Protein AF-A0A2G6CIJ8-F1 (afdb_monomer)

Nearest PDB structures (foldseek):
  6yxh-assembly1_A  TM=9.256E-01  e=3.759E-01  Homo sapiens

Mean predicted aligned error: 2.47 Å

Solvent-accessible surface area (backbone atoms only — not comparable to full-atom values): 4407 Å² total; per-residue (Å²): 130,71,51,76,44,75,54,90,87,57,91,66,50,82,59,93,52,60,68,29,23,54,67,67,26,55,57,25,51,56,36,35,51,48,15,54,49,46,52,53,52,25,55,76,70,73,48,76,42,72,69,53,52,50,53,25,49,39,37,29,45,31,18,52,14,41,28,43,18,39,30,68,30,16,47,51,28,45,47,42,28,56,69,63,110

Radius of gyration: 14.97 Å; Cα contacts (8 Å, |Δi|>4): 114; chains: 1; bounding box: 41×15×41 Å

pLDDT: mean 97.39, std 2.29, range [80.38, 98.75]

Secondary structure (DSSP, 8-state):
--TT-B----TT--SSSTTSSHHHHHHTHHHHHHHHHHHHHHHHTT---HHHHHHHHHHHHHHHHHHHHHHH-BHHHHHHHHTT-

Structure (mmCIF, N/CA/C/O backbone):
data_AF-A0A2G6CIJ8-F1
#
_entry.id   AF-A0A2G6CIJ8-F1
#
loop_
_atom_site.group_PDB
_atom_site.id
_atom_site.type_symbol
_atom_site.label_atom_id
_atom_site.label_alt_id
_atom_site.label_comp_id
_atom_site.label_asym_id
_atom_site.label_entity_id
_atom_site.label_seq_id
_atom_site.pdbx_PDB_ins_code
_atom_site.Cartn_x
_atom_site.Cartn_y
_atom_site.Cartn_z
_atom_site.occupancy
_atom_site.B_iso_or_equiv
_atom_site.auth_seq_id
_atom_site.auth_comp_id
_atom_site.auth_asym_id
_atom_site.auth_atom_id
_atom_site.pdbx_PDB_model_num
ATOM 1 N N . MET A 1 1 ? 22.815 -3.696 -1.219 1.00 80.38 1 MET A N 1
ATOM 2 C CA . MET A 1 1 ? 21.698 -4.039 -2.120 1.00 80.38 1 MET A CA 1
ATOM 3 C C . MET A 1 1 ? 21.475 -2.863 -3.036 1.00 80.38 1 MET A C 1
ATOM 5 O O . MET A 1 1 ? 21.533 -1.736 -2.555 1.00 80.38 1 MET A O 1
ATOM 9 N N . ASP A 1 2 ? 21.268 -3.121 -4.322 1.00 94.75 2 ASP A N 1
ATOM 10 C CA . ASP A 1 2 ? 20.772 -2.093 -5.228 1.00 94.75 2 ASP A CA 1
ATOM 11 C C . ASP A 1 2 ? 19.255 -1.986 -5.044 1.00 94.75 2 ASP A C 1
ATOM 13 O O . ASP A 1 2 ? 18.493 -2.820 -5.524 1.00 94.75 2 ASP A O 1
ATOM 17 N N . TRP A 1 3 ? 18.830 -1.003 -4.253 1.00 96.25 3 TRP A N 1
ATOM 18 C CA . TRP A 1 3 ? 17.424 -0.798 -3.903 1.00 96.25 3 TRP A CA 1
ATOM 19 C C . TRP A 1 3 ? 16.575 -0.302 -5.078 1.00 96.25 3 TRP A C 1
ATOM 21 O O . TRP A 1 3 ? 15.356 -0.461 -5.050 1.00 96.25 3 TRP A O 1
ATOM 31 N N . PHE A 1 4 ? 17.206 0.285 -6.097 1.00 96.38 4 PHE A N 1
ATOM 32 C CA . PHE A 1 4 ? 16.534 0.824 -7.279 1.00 96.38 4 PHE A CA 1
ATOM 33 C C . PHE A 1 4 ? 16.646 -0.100 -8.493 1.00 96.38 4 PHE A C 1
ATOM 35 O O . PHE A 1 4 ? 16.147 0.251 -9.561 1.00 96.38 4 PHE A O 1
ATOM 42 N N . ALA A 1 5 ? 17.250 -1.282 -8.331 1.00 96.81 5 ALA A N 1
ATOM 43 C CA . ALA A 1 5 ? 17.254 -2.299 -9.369 1.00 96.81 5 ALA A CA 1
ATOM 44 C C . ALA A 1 5 ? 15.805 -2.645 -9.772 1.00 96.81 5 ALA A C 1
ATOM 46 O O . ALA A 1 5 ? 14.978 -2.890 -8.882 1.00 96.81 5 ALA A O 1
ATOM 47 N N . PRO A 1 6 ? 15.486 -2.650 -11.080 1.00 96.25 6 PRO A N 1
ATOM 48 C CA . PRO A 1 6 ? 14.147 -2.953 -11.560 1.00 96.25 6 PRO A CA 1
ATOM 49 C C . PRO A 1 6 ? 13.794 -4.423 -11.320 1.00 96.25 6 PRO A C 1
ATOM 51 O O . PRO A 1 6 ? 14.654 -5.305 -11.367 1.00 96.25 6 PRO A O 1
ATOM 54 N N . VAL A 1 7 ? 12.512 -4.677 -11.087 1.00 96.25 7 VAL A N 1
ATOM 55 C CA . VAL A 1 7 ? 11.927 -6.002 -10.886 1.00 96.25 7 VAL A CA 1
ATOM 56 C C . VAL A 1 7 ? 10.779 -6.151 -11.873 1.00 96.25 7 VAL A C 1
ATOM 58 O O . VAL A 1 7 ? 9.744 -5.515 -11.720 1.00 96.25 7 VAL A O 1
ATOM 61 N N . ASP A 1 8 ? 10.962 -7.000 -12.877 1.00 95.81 8 ASP A N 1
ATOM 62 C CA . ASP A 1 8 ? 9.956 -7.263 -13.904 1.00 95.81 8 ASP A CA 1
ATOM 63 C C . ASP A 1 8 ? 9.533 -8.733 -13.842 1.00 95.81 8 ASP A C 1
ATOM 65 O O . ASP A 1 8 ? 10.273 -9.629 -14.252 1.00 95.81 8 ASP A O 1
ATOM 69 N N . ILE A 1 9 ? 8.385 -8.978 -13.210 1.00 96.12 9 ILE A N 1
ATOM 70 C CA . ILE A 1 9 ? 7.877 -10.328 -12.918 1.00 96.12 9 ILE A CA 1
ATOM 71 C C . ILE A 1 9 ? 6.370 -10.477 -13.179 1.00 96.12 9 ILE A C 1
ATOM 73 O O . ILE A 1 9 ? 5.824 -11.562 -12.977 1.00 96.12 9 ILE A O 1
ATOM 77 N N . TYR A 1 10 ? 5.689 -9.415 -13.621 1.00 96.75 10 TYR A N 1
ATOM 78 C CA . TYR A 1 10 ? 4.244 -9.401 -13.860 1.00 96.75 10 TYR A CA 1
ATOM 79 C C . TYR A 1 10 ? 3.945 -9.263 -15.347 1.00 96.75 10 TYR A C 1
ATOM 81 O O . TYR A 1 10 ? 4.578 -8.495 -16.057 1.00 96.75 10 TYR A O 1
ATOM 89 N N . CYS A 1 11 ? 2.924 -9.980 -15.816 1.00 97.69 11 CYS A N 1
ATOM 90 C CA . CYS A 1 11 ? 2.575 -10.018 -17.239 1.00 97.69 11 CYS A CA 1
ATOM 91 C C . CYS A 1 11 ? 2.070 -8.676 -17.796 1.00 97.69 11 CYS A C 1
ATOM 93 O O . CYS A 1 11 ? 2.098 -8.485 -19.007 1.00 97.69 11 CYS A O 1
ATOM 95 N N . GLU A 1 12 ? 1.548 -7.788 -16.944 1.00 98.06 12 GLU A N 1
ATOM 96 C CA . GLU A 1 12 ? 1.007 -6.492 -17.375 1.00 98.06 12 GLU A CA 1
ATOM 97 C C . GLU A 1 12 ? 2.119 -5.519 -17.798 1.00 98.06 12 GLU A C 1
ATOM 99 O O . GLU A 1 12 ? 1.910 -4.701 -18.692 1.00 98.06 12 GLU A O 1
ATOM 104 N N . ARG A 1 13 ? 3.313 -5.648 -17.207 1.00 97.25 13 ARG A N 1
ATOM 105 C CA . ARG A 1 13 ? 4.427 -4.731 -17.426 1.00 97.25 13 ARG A CA 1
ATOM 106 C C . ARG A 1 13 ? 5.078 -4.978 -18.785 1.00 97.25 13 ARG A C 1
ATOM 108 O O . ARG A 1 13 ? 5.583 -6.060 -19.066 1.00 97.25 13 ARG A O 1
ATOM 115 N N . THR A 1 14 ? 5.099 -3.945 -19.625 1.00 94.88 14 THR A N 1
ATOM 116 C CA . THR A 1 14 ? 5.752 -3.983 -20.948 1.00 94.88 14 THR A CA 1
ATOM 117 C C . THR A 1 14 ? 6.954 -3.050 -21.074 1.00 94.88 14 THR A C 1
ATOM 119 O O . THR A 1 14 ? 7.699 -3.137 -22.049 1.00 94.88 14 THR A O 1
ATOM 122 N N . ASP A 1 15 ? 7.134 -2.133 -20.121 1.00 93.69 15 ASP A N 1
ATOM 123 C CA . ASP A 1 15 ? 8.163 -1.094 -20.144 1.00 93.69 15 ASP A CA 1
ATOM 124 C C . ASP A 1 15 ? 8.424 -0.529 -18.720 1.00 93.69 15 ASP A C 1
ATOM 126 O O . ASP A 1 15 ? 7.716 -0.882 -17.769 1.00 93.69 15 ASP A O 1
ATOM 130 N N . PRO A 1 16 ? 9.456 0.315 -18.512 1.00 91.38 16 PRO A N 1
ATOM 131 C CA . PRO A 1 16 ? 9.821 0.797 -17.179 1.00 91.38 16 PRO A CA 1
ATOM 132 C C . PRO A 1 16 ? 9.018 2.026 -16.719 1.00 91.38 16 PRO A C 1
ATOM 134 O O . PRO A 1 16 ? 9.364 2.631 -15.705 1.00 91.38 16 PRO A O 1
ATOM 137 N N . SER A 1 17 ? 7.987 2.456 -17.451 1.00 95.50 17 SER A N 1
ATOM 138 C CA . SER A 1 17 ? 7.184 3.612 -17.058 1.00 95.50 17 SER A CA 1
ATOM 139 C C . SER A 1 17 ? 6.383 3.357 -15.777 1.00 95.50 17 SER A C 1
ATOM 141 O O . SER A 1 17 ? 6.086 2.226 -15.387 1.00 95.50 17 SER A O 1
ATOM 143 N N . PHE A 1 18 ? 6.014 4.457 -15.117 1.00 95.81 18 PHE A N 1
ATOM 144 C CA . PHE A 1 18 ? 5.275 4.444 -13.853 1.00 95.81 18 PHE A CA 1
ATOM 145 C C . PHE A 1 18 ? 3.890 3.784 -13.964 1.00 95.81 18 PHE A C 1
ATOM 147 O O . PHE A 1 18 ? 3.380 3.243 -12.993 1.00 95.81 18 PHE A O 1
ATO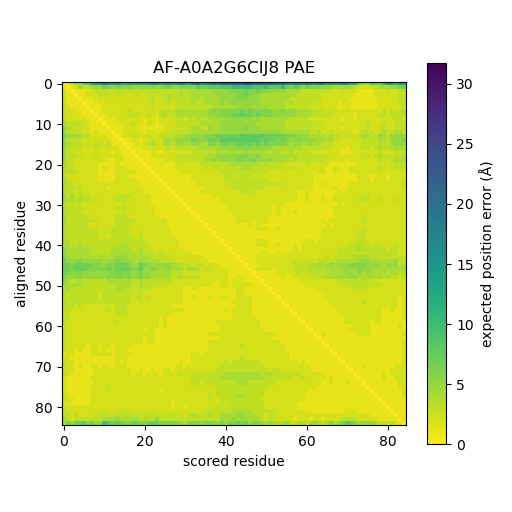M 15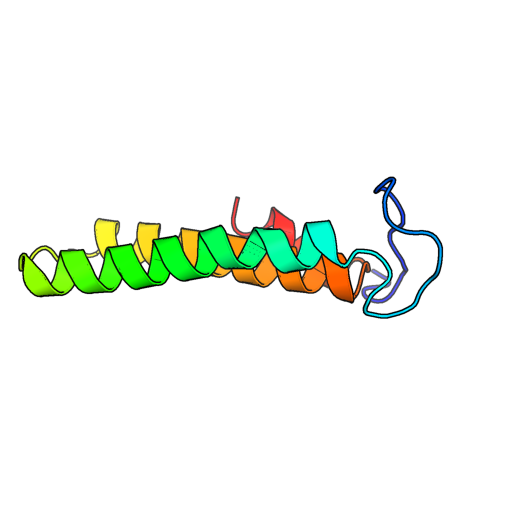4 N N . TRP A 1 19 ? 3.275 3.831 -15.147 1.00 96.62 19 TRP A N 1
ATOM 155 C CA . TRP A 1 19 ? 1.945 3.274 -15.410 1.00 96.62 19 TRP A CA 1
ATOM 156 C C . TRP A 1 19 ? 2.006 2.039 -16.308 1.00 96.62 19 TRP A C 1
ATOM 158 O O . TRP A 1 19 ? 1.057 1.779 -17.038 1.00 96.62 19 TRP A O 1
ATOM 168 N N . ALA A 1 20 ? 3.108 1.289 -16.269 1.00 97.19 20 ALA A N 1
ATOM 169 C CA . ALA A 1 20 ? 3.224 0.040 -17.015 1.00 97.19 20 ALA A CA 1
ATOM 170 C C . ALA A 1 20 ? 2.307 -1.071 -16.467 1.00 97.19 20 ALA A C 1
ATOM 172 O O . ALA A 1 20 ? 2.045 -2.033 -17.176 1.00 97.19 20 ALA A O 1
ATOM 173 N N . GLU A 1 21 ? 1.794 -0.935 -15.236 1.00 98.06 21 GLU A N 1
ATOM 174 C CA . GLU A 1 21 ? 0.845 -1.878 -14.622 1.00 98.06 21 GLU A CA 1
ATOM 175 C C . GLU A 1 21 ? -0.414 -1.171 -14.076 1.00 98.06 21 GLU A C 1
ATOM 177 O O . GLU A 1 21 ? -0.631 -1.102 -12.860 1.00 98.06 21 GLU A O 1
ATOM 182 N N . PRO A 1 22 ? -1.236 -0.552 -14.943 1.00 97.31 22 PRO A N 1
ATOM 183 C CA . PRO A 1 22 ? -2.343 0.295 -14.511 1.00 97.31 22 PRO A CA 1
ATOM 184 C C . PRO A 1 22 ? -3.447 -0.474 -13.777 1.0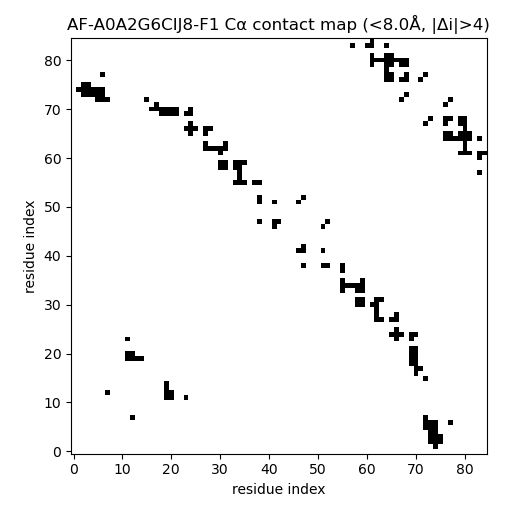0 97.31 22 PRO A C 1
ATOM 186 O O . PRO A 1 22 ? -4.007 0.054 -12.814 1.00 97.31 22 PRO A O 1
ATOM 189 N N . TRP A 1 23 ? -3.774 -1.700 -14.194 1.00 98.25 23 TRP A N 1
ATOM 190 C CA . TRP A 1 23 ? -4.820 -2.499 -13.562 1.00 98.25 23 TRP A CA 1
ATOM 191 C C . TRP A 1 23 ? -4.352 -3.089 -12.239 1.00 98.25 23 TRP A C 1
ATOM 193 O O . TRP A 1 23 ? -5.091 -2.998 -11.252 1.00 98.25 23 TRP A O 1
ATOM 203 N N . ASN A 1 24 ? -3.125 -3.613 -12.175 1.00 98.12 24 ASN A N 1
ATOM 204 C CA . ASN A 1 24 ? -2.559 -4.067 -10.910 1.00 98.12 24 ASN A CA 1
ATOM 205 C C . ASN A 1 24 ? -2.454 -2.904 -9.911 1.00 98.12 24 ASN A C 1
ATOM 207 O O . ASN A 1 24 ? -2.925 -3.028 -8.778 1.00 98.12 24 ASN A O 1
ATOM 211 N N . ALA A 1 25 ? -1.960 -1.732 -10.329 1.00 97.69 25 ALA A N 1
ATOM 212 C CA . ALA A 1 25 ? -1.921 -0.548 -9.472 1.00 97.69 25 ALA A CA 1
ATOM 213 C C . ALA A 1 25 ? -3.329 -0.118 -9.014 1.00 97.69 25 ALA A C 1
ATOM 215 O O . ALA A 1 25 ? -3.559 0.087 -7.823 1.00 97.69 25 ALA A O 1
ATOM 216 N N . ALA A 1 26 ? -4.305 -0.026 -9.924 1.00 98.25 26 ALA A N 1
ATOM 217 C CA . ALA A 1 26 ? -5.658 0.421 -9.588 1.00 98.25 26 ALA A CA 1
ATOM 218 C C . ALA A 1 26 ? -6.396 -0.535 -8.636 1.00 98.25 26 ALA A C 1
ATOM 220 O O . ALA A 1 26 ? -7.115 -0.078 -7.744 1.00 98.25 26 ALA A O 1
ATOM 221 N N . SER A 1 27 ? -6.211 -1.850 -8.789 1.00 98.06 27 SER A N 1
ATOM 222 C CA . SER A 1 27 ? -6.872 -2.853 -7.943 1.00 98.06 27 SER A CA 1
ATOM 223 C C . SER A 1 27 ? -6.533 -2.704 -6.454 1.00 98.06 27 SER A C 1
ATOM 225 O O . SER A 1 27 ? -7.380 -2.958 -5.593 1.00 98.06 27 SER A O 1
ATOM 227 N N . ASN A 1 28 ? -5.347 -2.178 -6.138 1.00 98.12 28 ASN A N 1
ATOM 228 C CA . ASN A 1 28 ? -4.890 -1.971 -4.767 1.00 98.12 28 ASN A CA 1
ATOM 229 C C . ASN A 1 28 ? -5.672 -0.902 -3.994 1.00 98.12 28 ASN A C 1
ATOM 231 O O . ASN A 1 28 ? -5.706 -0.921 -2.759 1.00 98.12 28 ASN A O 1
ATOM 235 N N . ALA A 1 29 ? -6.407 -0.035 -4.697 1.00 97.62 29 ALA A N 1
ATOM 236 C CA . ALA A 1 29 ? -7.359 0.872 -4.068 1.00 97.62 29 ALA A CA 1
ATOM 237 C C . ALA A 1 29 ? -8.400 0.120 -3.218 1.00 97.62 29 ALA A C 1
ATOM 239 O O . ALA A 1 29 ? -8.835 0.648 -2.196 1.00 97.62 29 ALA A O 1
ATOM 240 N N . ALA A 1 30 ? -8.766 -1.119 -3.574 1.00 98.00 30 ALA A N 1
ATOM 241 C CA . ALA A 1 30 ? -9.718 -1.914 -2.801 1.00 98.00 30 ALA A CA 1
ATOM 242 C C . ALA A 1 30 ? -9.228 -2.191 -1.369 1.00 98.00 30 ALA A C 1
ATOM 244 O O . ALA A 1 30 ? -10.007 -2.056 -0.425 1.00 98.00 30 ALA A O 1
ATOM 245 N N . PHE A 1 31 ? -7.941 -2.505 -1.185 1.00 98.06 31 PHE A N 1
ATOM 246 C CA . PHE A 1 31 ? -7.347 -2.725 0.139 1.00 98.06 31 PHE A CA 1
ATOM 247 C C . PHE A 1 31 ? -7.317 -1.435 0.956 1.00 98.06 31 PHE A C 1
ATOM 249 O O . PHE A 1 31 ? -7.720 -1.425 2.119 1.00 98.06 31 PHE A O 1
ATOM 256 N N . ILE A 1 32 ? -6.921 -0.323 0.329 1.00 98.38 32 ILE A N 1
ATOM 257 C CA . ILE A 1 32 ? -6.891 0.984 0.993 1.00 98.38 32 ILE A CA 1
ATOM 258 C C . ILE A 1 32 ? -8.298 1.369 1.465 1.00 98.38 32 ILE A C 1
ATOM 260 O O . ILE A 1 32 ? -8.504 1.719 2.628 1.00 98.38 32 ILE A O 1
ATOM 264 N N . LEU A 1 33 ? -9.291 1.247 0.583 1.00 98.56 33 LEU A N 1
ATOM 265 C CA . LEU A 1 33 ? -10.684 1.526 0.916 1.00 98.56 33 LEU A CA 1
ATOM 266 C C . LEU A 1 33 ? -11.198 0.594 2.021 1.00 98.56 33 LEU A C 1
ATOM 268 O O .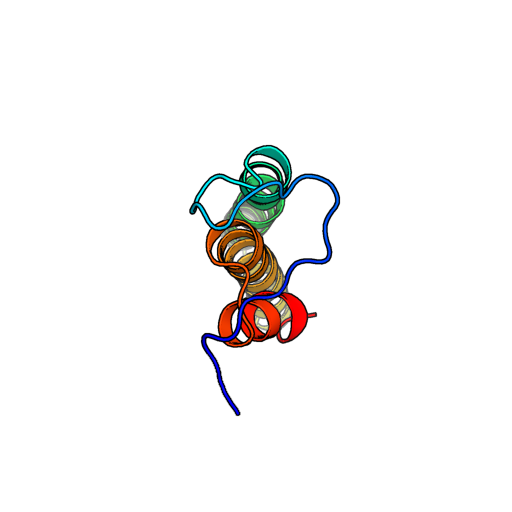 LEU A 1 33 ? -11.849 1.071 2.948 1.00 98.56 33 LEU A O 1
ATOM 272 N N . ALA A 1 34 ? -10.870 -0.700 1.978 1.00 98.38 34 ALA A N 1
ATOM 273 C CA . ALA A 1 34 ? -11.272 -1.664 2.999 1.00 98.38 34 ALA A CA 1
ATOM 274 C C . ALA A 1 34 ? -10.668 -1.351 4.379 1.00 98.38 34 ALA A C 1
ATOM 276 O O . ALA A 1 34 ? -11.382 -1.387 5.382 1.00 98.38 34 ALA A O 1
ATOM 277 N N . GLY A 1 35 ? -9.381 -0.995 4.448 1.00 98.50 35 GLY A N 1
ATOM 278 C CA . GLY A 1 35 ? -8.718 -0.622 5.699 1.00 98.50 35 GLY A CA 1
ATOM 279 C C . GLY A 1 35 ? -9.293 0.660 6.311 1.00 98.50 35 GLY A C 1
ATOM 280 O O . GLY A 1 35 ? -9.614 0.690 7.503 1.00 98.50 35 GLY A O 1
ATOM 281 N N . LEU A 1 36 ? -9.515 1.695 5.491 1.00 98.69 36 LEU A N 1
ATOM 282 C CA . LEU A 1 36 ? -10.161 2.942 5.926 1.00 98.69 36 LEU A CA 1
ATOM 283 C C . LEU A 1 36 ? -11.599 2.700 6.394 1.00 98.69 36 LEU A C 1
ATOM 285 O O . LEU A 1 36 ? -12.010 3.213 7.438 1.00 98.69 36 LEU A O 1
ATOM 289 N N . TRP A 1 37 ? -12.355 1.893 5.649 1.00 98.75 37 TRP A N 1
ATOM 290 C CA . TRP A 1 37 ? -13.719 1.518 6.005 1.00 98.75 37 TRP A CA 1
ATOM 291 C C . TRP A 1 37 ? -13.771 0.735 7.321 1.00 98.75 37 TRP A C 1
ATOM 293 O O . TRP A 1 37 ? -14.626 1.000 8.165 1.00 98.75 37 TRP A O 1
ATOM 303 N N . GLY A 1 38 ? -12.823 -0.180 7.537 1.00 98.56 38 GLY A N 1
ATOM 304 C CA . GLY A 1 38 ? -12.682 -0.928 8.783 1.00 98.56 38 GLY A CA 1
ATOM 305 C C . GLY A 1 38 ? -12.456 -0.016 9.989 1.00 98.56 38 GLY A C 1
ATOM 306 O O . GLY A 1 38 ? -13.170 -0.134 10.984 1.00 98.56 38 GLY A O 1
ATOM 307 N N . LEU A 1 39 ? -11.538 0.954 9.886 1.00 98.62 39 LEU A N 1
ATOM 308 C CA . LEU A 1 39 ? -11.310 1.953 10.940 1.00 98.62 39 LEU A CA 1
ATOM 309 C C . LEU A 1 39 ? -12.549 2.824 11.190 1.00 98.62 39 LEU A C 1
ATOM 311 O O . LEU A 1 39 ? -12.886 3.118 12.340 1.00 98.62 39 LEU A O 1
ATOM 315 N N . TYR A 1 40 ? -13.241 3.226 10.123 1.00 98.69 40 TYR A N 1
ATOM 316 C CA . TYR A 1 40 ? -14.478 3.998 10.217 1.00 98.69 40 TYR A CA 1
ATOM 317 C C . TYR A 1 40 ? -15.575 3.227 10.971 1.00 98.69 40 TYR A C 1
ATOM 319 O O . TYR A 1 40 ? -16.150 3.749 11.932 1.00 98.69 40 TYR A O 1
ATOM 327 N N . GLU A 1 41 ? -15.831 1.973 10.597 1.00 98.62 41 GLU A N 1
ATOM 328 C CA . GLU A 1 41 ? -16.835 1.132 11.254 1.00 98.62 41 GLU A CA 1
ATOM 329 C C . GLU A 1 41 ? -16.435 0.770 12.692 1.00 98.62 41 GLU A C 1
ATOM 331 O O . GLU A 1 41 ? -17.282 0.811 13.587 1.00 98.62 41 GLU A O 1
ATOM 336 N N . ALA A 1 42 ? -15.152 0.498 12.954 1.00 98.44 42 ALA A N 1
ATOM 337 C CA . ALA A 1 42 ? -14.644 0.246 14.302 1.00 98.44 42 ALA A CA 1
ATOM 338 C C . ALA A 1 42 ? -14.880 1.449 15.224 1.00 98.44 42 ALA A C 1
ATOM 340 O O . ALA A 1 42 ? -15.375 1.292 16.343 1.00 98.44 42 ALA A O 1
ATOM 341 N N . LYS A 1 43 ? -14.609 2.668 14.740 1.00 98.44 43 LYS A N 1
ATOM 342 C CA . LYS A 1 43 ? -14.898 3.906 15.473 1.00 98.44 43 LYS A CA 1
ATOM 343 C C . LYS A 1 43 ? -16.390 4.067 15.743 1.00 98.44 43 LYS A C 1
ATOM 345 O O . LYS A 1 43 ? -16.776 4.333 16.879 1.00 98.44 43 LYS A O 1
ATOM 350 N N . LYS A 1 44 ? -17.230 3.867 14.725 1.00 98.50 44 LYS A N 1
ATOM 351 C CA . LYS A 1 44 ? -18.693 3.976 14.831 1.00 98.50 44 LYS A CA 1
ATOM 352 C C . LYS A 1 44 ? -19.28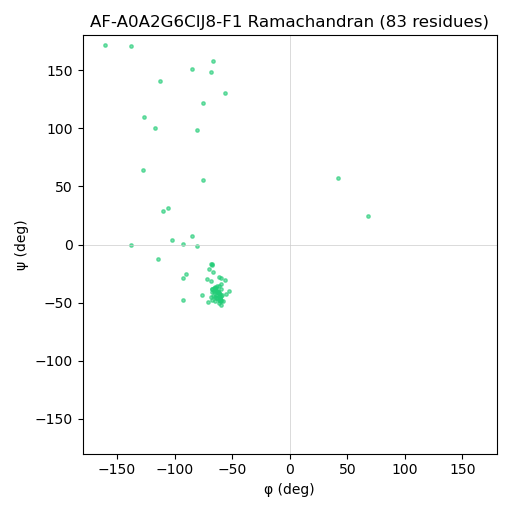9 2.995 15.846 1.00 98.50 44 LYS A C 1
ATOM 354 O O . LYS A 1 44 ? -20.265 3.327 16.509 1.00 98.50 44 LYS A O 1
ATOM 359 N N . ARG A 1 45 ? -18.701 1.805 15.980 1.00 98.06 45 ARG A N 1
ATOM 360 C CA . ARG A 1 45 ? -19.164 0.735 16.881 1.00 98.06 45 ARG A CA 1
ATOM 361 C C . ARG A 1 45 ? -18.498 0.752 18.260 1.00 98.06 45 ARG A C 1
ATOM 363 O O . ARG A 1 45 ? -18.791 -0.121 19.069 1.00 98.06 45 ARG A O 1
ATOM 370 N N . GLY A 1 46 ? -17.595 1.697 18.533 1.00 97.94 46 GLY A N 1
ATOM 371 C CA . GLY A 1 46 ? -16.837 1.732 19.790 1.00 97.94 46 GLY A CA 1
ATOM 372 C C . GLY A 1 46 ? -15.838 0.575 19.944 1.00 97.94 46 GLY A C 1
ATOM 373 O O . GLY A 1 46 ? -15.480 0.213 21.058 1.00 97.94 46 GLY A O 1
ATOM 374 N N . GLN A 1 47 ? -15.384 -0.010 18.834 1.00 97.56 47 GLN A N 1
ATOM 375 C CA . GLN A 1 47 ? -14.490 -1.174 18.772 1.00 97.56 47 GLN A CA 1
ATOM 376 C C . GLN A 1 47 ? -13.056 -0.792 18.377 1.00 97.56 47 GLN A C 1
ATOM 378 O O . GLN A 1 47 ? -12.343 -1.574 17.752 1.00 97.56 47 GLN A O 1
ATOM 383 N N . MET A 1 48 ? -12.609 0.409 18.751 1.00 97.94 48 MET A N 1
ATOM 384 C CA . MET A 1 48 ? -11.235 0.887 18.531 1.00 97.94 48 MET A CA 1
ATOM 385 C C . MET A 1 48 ? -10.250 0.239 19.514 1.00 97.94 48 MET A C 1
ATOM 387 O O . MET A 1 48 ? -9.550 0.912 20.265 1.00 97.94 48 MET A O 1
ATOM 391 N N . VAL A 1 49 ? -10.225 -1.092 19.531 1.00 98.25 49 VAL A N 1
ATOM 392 C CA . VAL A 1 49 ? -9.274 -1.882 20.312 1.00 98.25 49 VAL A CA 1
ATOM 393 C C . VAL A 1 49 ? -7.969 -2.058 19.526 1.00 98.25 49 VAL A C 1
ATOM 395 O O . VAL A 1 49 ? -8.009 -2.097 18.292 1.00 98.25 49 VAL A O 1
ATOM 398 N N . PRO A 1 50 ? -6.810 -2.211 20.197 1.00 98.50 50 PRO A N 1
ATOM 399 C CA . PRO A 1 50 ? -5.506 -2.235 19.530 1.00 98.50 50 PRO A CA 1
ATOM 400 C C . PRO A 1 50 ? -5.396 -3.242 18.381 1.00 98.50 50 PRO A C 1
ATOM 402 O O . PRO A 1 50 ? -4.856 -2.907 17.333 1.00 98.50 50 PRO A O 1
ATOM 405 N N . VAL A 1 51 ? -5.961 -4.445 18.537 1.00 98.38 51 VAL A N 1
ATOM 406 C CA . VAL A 1 51 ? -5.925 -5.484 17.493 1.00 98.38 51 VAL A CA 1
ATOM 407 C C . VAL A 1 51 ? -6.701 -5.086 16.234 1.00 98.38 51 VAL A C 1
ATOM 409 O O . VAL A 1 51 ? -6.231 -5.332 15.130 1.00 98.38 51 VAL A O 1
ATOM 412 N N . VAL A 1 52 ? -7.848 -4.414 16.373 1.00 98.38 52 VAL A N 1
ATOM 413 C CA . VAL A 1 52 ? -8.650 -3.956 15.225 1.00 98.38 52 VAL A CA 1
ATOM 414 C C . VAL A 1 52 ? -7.912 -2.849 14.483 1.00 98.38 52 VAL A C 1
ATOM 416 O O . VAL A 1 52 ? -7.795 -2.895 13.262 1.00 98.38 52 VAL A O 1
ATOM 419 N N . ILE A 1 53 ? -7.352 -1.888 15.222 1.00 98.56 53 ILE A N 1
ATOM 420 C CA . ILE A 1 53 ? -6.553 -0.804 14.640 1.00 98.56 53 ILE A CA 1
ATOM 421 C C . ILE A 1 53 ? -5.343 -1.381 13.903 1.00 98.56 53 ILE A C 1
ATOM 423 O O . ILE A 1 53 ? -5.088 -0.990 12.765 1.00 98.56 53 ILE A O 1
ATOM 427 N N . ALA A 1 54 ? -4.629 -2.323 14.525 1.00 98.50 54 ALA A N 1
ATOM 428 C CA . ALA A 1 54 ? -3.462 -2.966 13.936 1.00 98.50 54 ALA A CA 1
ATOM 429 C C . ALA A 1 54 ? -3.815 -3.695 12.635 1.00 98.50 54 ALA A C 1
ATOM 431 O O . ALA A 1 54 ? -3.164 -3.456 11.625 1.00 98.50 54 ALA A O 1
ATOM 432 N N . LEU A 1 55 ? -4.876 -4.508 12.624 1.00 98.31 55 LEU A N 1
ATOM 433 C CA . LEU A 1 55 ? -5.302 -5.243 11.430 1.00 98.31 55 LEU A CA 1
ATOM 434 C C . LEU A 1 55 ? -5.748 -4.308 10.298 1.00 98.31 55 LEU A C 1
ATOM 436 O O . LEU A 1 55 ? -5.312 -4.478 9.164 1.00 98.31 55 LEU A O 1
ATOM 440 N N . CYS A 1 56 ? -6.565 -3.290 10.581 1.00 98.56 56 CYS A N 1
ATOM 441 C CA . CYS A 1 56 ? -6.973 -2.336 9.547 1.00 98.56 56 CYS A CA 1
ATOM 442 C C . CYS A 1 56 ? -5.788 -1.518 9.013 1.00 98.56 56 CYS A C 1
ATOM 444 O O . CYS A 1 56 ? -5.723 -1.242 7.817 1.00 98.56 56 CYS A O 1
ATOM 446 N N . THR A 1 57 ? -4.838 -1.157 9.881 1.00 98.25 57 THR A N 1
ATOM 447 C CA . THR A 1 57 ? -3.604 -0.465 9.478 1.00 98.25 57 THR A CA 1
ATOM 448 C C . THR A 1 57 ? -2.711 -1.376 8.638 1.00 98.25 57 THR A C 1
ATOM 450 O O . THR A 1 57 ? -2.151 -0.918 7.650 1.00 98.25 57 THR A O 1
ATOM 453 N N . LEU A 1 58 ? -2.625 -2.668 8.964 1.00 98.50 58 LEU A N 1
ATOM 454 C CA . LEU A 1 58 ? -1.875 -3.644 8.176 1.00 98.50 58 LEU A CA 1
ATOM 455 C C . LEU A 1 58 ? -2.440 -3.760 6.756 1.00 98.50 58 LEU A C 1
ATOM 457 O O . LEU A 1 58 ? -1.689 -3.675 5.793 1.00 98.50 58 LEU A O 1
ATOM 461 N N . VAL A 1 59 ? -3.768 -3.839 6.622 1.00 98.50 59 VAL A N 1
ATOM 462 C CA . VAL A 1 59 ? -4.451 -3.846 5.316 1.00 98.50 59 VAL A CA 1
ATOM 463 C C . VAL A 1 59 ? -4.156 -2.569 4.514 1.00 98.50 59 VAL A C 1
ATOM 465 O O . VAL A 1 59 ? -3.946 -2.643 3.304 1.00 98.50 59 VAL A O 1
ATOM 468 N N . LEU A 1 60 ? -4.086 -1.404 5.173 1.00 98.31 60 LEU A N 1
ATOM 469 C CA . LEU A 1 60 ? -3.663 -0.157 4.521 1.00 98.31 60 LEU A CA 1
ATOM 470 C C . LEU A 1 60 ? -2.219 -0.237 4.026 1.00 98.31 60 LEU A C 1
ATOM 472 O O . LEU A 1 60 ? -1.954 0.139 2.887 1.00 98.31 60 LEU A O 1
ATOM 476 N N . CYS A 1 61 ? -1.302 -0.732 4.860 1.00 98.50 61 CYS A N 1
ATOM 477 C CA . CYS A 1 61 ? 0.101 -0.898 4.491 1.00 98.50 61 CYS A CA 1
ATOM 478 C C . CYS A 1 61 ? 0.269 -1.844 3.297 1.00 98.50 61 CYS A C 1
ATOM 480 O O . CYS A 1 61 ? 1.021 -1.504 2.393 1.00 98.50 61 CYS A O 1
ATOM 482 N N . VAL A 1 62 ? -0.465 -2.963 3.257 1.00 98.56 62 VAL A N 1
ATOM 483 C CA . VAL A 1 62 ? -0.472 -3.895 2.115 1.00 98.56 62 VAL A CA 1
ATOM 484 C C . VAL A 1 62 ? -0.930 -3.184 0.839 1.00 98.56 62 VAL A C 1
ATOM 486 O O . VAL A 1 62 ? -0.216 -3.194 -0.159 1.00 98.56 62 VAL A O 1
ATOM 489 N N . GLY A 1 63 ? -2.075 -2.491 0.871 1.00 98.38 63 GLY A N 1
ATOM 490 C CA . GLY A 1 63 ? -2.586 -1.782 -0.308 1.00 98.38 63 GLY A CA 1
ATOM 491 C C . GLY A 1 63 ? -1.653 -0.672 -0.808 1.00 98.38 63 GLY A C 1
ATOM 492 O O . GLY A 1 63 ? -1.462 -0.512 -2.011 1.00 98.38 63 GLY A O 1
ATOM 493 N N . ILE A 1 64 ? -1.043 0.089 0.107 1.00 98.69 64 ILE A N 1
ATOM 494 C CA . ILE A 1 64 ? -0.069 1.136 -0.239 1.00 98.69 64 ILE A CA 1
ATOM 495 C C . ILE A 1 64 ? 1.210 0.514 -0.806 1.00 98.69 64 ILE A C 1
ATOM 497 O O . ILE A 1 64 ? 1.692 0.965 -1.841 1.00 98.69 64 ILE A O 1
ATOM 501 N N . GLY A 1 65 ? 1.751 -0.513 -0.151 1.00 98.56 65 GLY A N 1
ATOM 502 C CA . GLY A 1 65 ? 2.959 -1.214 -0.578 1.00 98.56 65 GLY A CA 1
ATOM 503 C C . GLY A 1 65 ? 2.821 -1.790 -1.981 1.00 98.56 65 GLY A C 1
ATOM 504 O O . GLY A 1 65 ? 3.649 -1.511 -2.847 1.00 98.56 65 GLY A O 1
ATOM 505 N N . SER A 1 66 ? 1.716 -2.485 -2.232 1.00 98.38 66 SER A N 1
ATOM 506 C CA . SER A 1 66 ? 1.429 -3.081 -3.532 1.00 98.38 66 SER A CA 1
ATOM 507 C C . SER A 1 66 ? 1.212 -2.034 -4.629 1.00 98.38 66 SER A C 1
ATOM 509 O O . SER A 1 66 ? 1.772 -2.146 -5.719 1.00 98.38 66 SER A O 1
ATOM 511 N N . PHE A 1 67 ? 0.507 -0.931 -4.336 1.00 98.50 67 PHE A N 1
ATOM 512 C CA . PHE A 1 67 ? 0.405 0.197 -5.272 1.00 98.50 67 PHE A CA 1
ATOM 513 C C . PHE A 1 67 ? 1.784 0.779 -5.631 1.00 98.50 67 PHE A C 1
ATOM 515 O O . PHE A 1 67 ? 2.060 1.067 -6.799 1.00 98.50 67 PHE A O 1
ATOM 522 N N . LEU A 1 68 ? 2.668 0.947 -4.640 1.00 98.31 68 LEU A N 1
ATOM 523 C CA . LEU A 1 68 ? 4.032 1.429 -4.869 1.00 98.31 68 LEU A CA 1
ATOM 524 C C . LEU A 1 68 ? 4.834 0.441 -5.721 1.00 98.31 68 LEU A C 1
ATOM 526 O O . LEU A 1 68 ? 5.561 0.870 -6.612 1.00 98.31 68 LEU A O 1
ATOM 530 N N . PHE A 1 69 ? 4.688 -0.864 -5.502 1.00 98.31 69 PHE A N 1
ATOM 531 C CA . PHE A 1 69 ? 5.363 -1.863 -6.324 1.00 98.31 69 PHE A CA 1
ATOM 532 C C . PHE A 1 69 ? 4.886 -1.844 -7.777 1.00 98.31 69 PHE A C 1
ATOM 534 O O . PHE A 1 69 ? 5.710 -1.733 -8.680 1.00 98.31 69 PHE A O 1
ATOM 541 N N . HIS A 1 70 ? 3.577 -1.849 -8.026 1.00 98.25 70 HIS A N 1
ATOM 542 C CA . HIS A 1 70 ? 3.056 -1.860 -9.397 1.00 98.25 70 HIS A CA 1
ATOM 543 C C . HIS A 1 70 ? 3.334 -0.562 -10.170 1.00 98.25 70 HIS A C 1
ATOM 545 O O . HIS A 1 70 ? 3.307 -0.552 -11.399 1.00 98.25 70 HIS A O 1
ATOM 551 N N . THR A 1 71 ? 3.682 0.522 -9.476 1.00 98.06 71 THR A N 1
ATOM 552 C CA . THR A 1 71 ? 4.101 1.774 -10.113 1.00 98.06 71 THR A CA 1
ATOM 553 C C . THR A 1 71 ? 5.619 1.877 -10.297 1.00 98.06 71 THR A C 1
ATOM 555 O O . THR A 1 71 ? 6.088 2.175 -11.395 1.00 98.06 71 THR A O 1
ATOM 558 N N . TYR A 1 72 ? 6.413 1.585 -9.263 1.00 97.62 72 TYR A N 1
ATOM 559 C CA . TYR A 1 72 ? 7.872 1.753 -9.290 1.00 97.62 72 TYR A CA 1
ATOM 560 C C . TYR A 1 72 ? 8.667 0.511 -9.716 1.00 97.62 72 TYR A C 1
ATOM 562 O O . TYR A 1 72 ?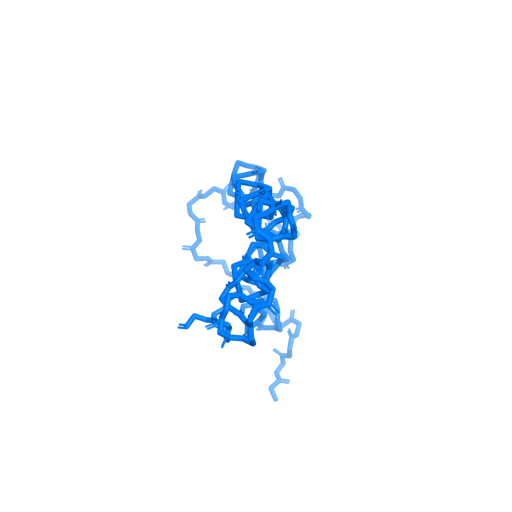 9.772 0.674 -10.234 1.00 97.62 72 TYR A O 1
ATOM 570 N N . ALA A 1 73 ? 8.145 -0.692 -9.464 1.00 97.44 73 ALA A N 1
ATOM 571 C CA . ALA A 1 73 ? 8.703 -1.999 -9.822 1.00 97.44 73 ALA A CA 1
ATOM 572 C C . ALA A 1 73 ? 10.218 -2.127 -9.612 1.00 97.44 73 ALA A C 1
ATOM 574 O O . ALA A 1 73 ? 10.989 -2.411 -10.526 1.00 97.44 73 ALA A O 1
ATOM 575 N N . ASN A 1 74 ? 10.658 -1.890 -8.381 1.00 97.50 74 ASN A N 1
ATOM 576 C CA . ASN A 1 74 ? 12.050 -2.035 -7.960 1.00 97.50 74 ASN A CA 1
ATOM 577 C C . ASN A 1 74 ? 12.156 -2.698 -6.581 1.00 97.50 74 ASN A C 1
ATOM 579 O O . ASN A 1 74 ? 11.159 -2.865 -5.876 1.00 97.50 74 ASN A O 1
ATOM 583 N N . VAL A 1 7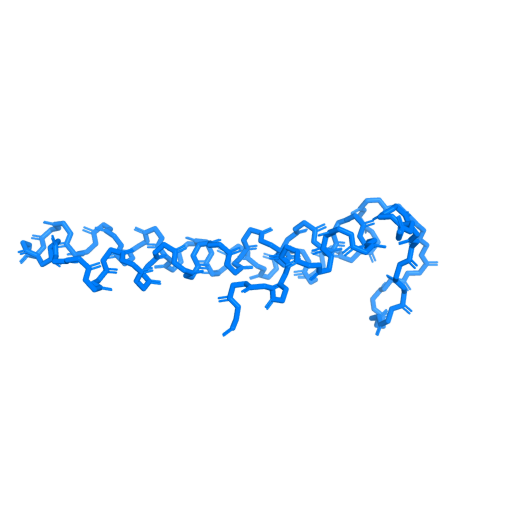5 ? 13.373 -3.059 -6.176 1.00 97.50 75 VAL A N 1
ATOM 584 C CA . VAL A 1 75 ? 13.624 -3.838 -4.951 1.00 97.50 75 VAL A CA 1
ATOM 585 C C . VAL A 1 75 ? 13.033 -3.192 -3.689 1.00 97.50 75 VAL A C 1
ATOM 587 O O . VAL A 1 75 ? 12.443 -3.904 -2.876 1.00 97.50 75 VAL A O 1
ATOM 590 N N . TRP A 1 76 ? 13.144 -1.869 -3.502 1.00 98.19 76 TRP A N 1
ATOM 591 C CA . TRP A 1 76 ? 12.566 -1.226 -2.310 1.00 98.19 76 TRP A CA 1
ATOM 592 C C . TRP A 1 76 ? 11.037 -1.275 -2.316 1.00 98.19 76 TRP A C 1
ATOM 594 O O . TRP A 1 76 ? 10.432 -1.534 -1.277 1.00 98.19 76 TRP A O 1
ATOM 604 N N . SER A 1 77 ? 10.412 -1.060 -3.477 1.00 97.8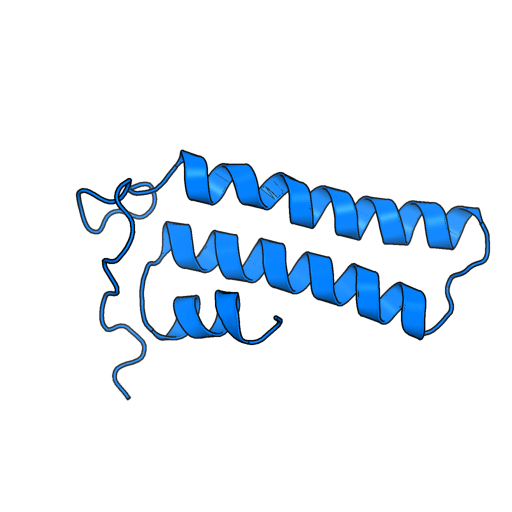8 77 SER A N 1
ATOM 605 C CA . SER A 1 77 ? 8.956 -1.133 -3.604 1.00 97.88 77 SER A CA 1
ATOM 606 C C . SER A 1 77 ? 8.454 -2.571 -3.439 1.00 97.88 77 SER A C 1
ATOM 608 O O . SER A 1 77 ? 7.403 -2.778 -2.846 1.00 97.88 77 SER A O 1
ATOM 610 N N . GLY A 1 78 ? 9.253 -3.569 -3.836 1.00 97.69 78 GLY A N 1
ATOM 611 C CA . GLY A 1 78 ? 8.951 -4.983 -3.599 1.00 97.69 78 GLY A CA 1
ATOM 612 C C . GLY A 1 78 ? 8.969 -5.321 -2.113 1.00 97.69 78 GLY A C 1
ATOM 613 O O . GLY A 1 78 ? 8.077 -5.999 -1.619 1.00 97.69 78 GLY A O 1
ATOM 614 N N . PHE A 1 79 ? 9.925 -4.769 -1.362 1.00 97.94 79 PHE A N 1
ATOM 615 C CA . PHE A 1 79 ? 9.910 -4.887 0.095 1.00 97.94 79 PHE A CA 1
ATOM 616 C C . PHE A 1 79 ? 8.696 -4.186 0.726 1.00 97.94 79 PHE A C 1
ATOM 618 O 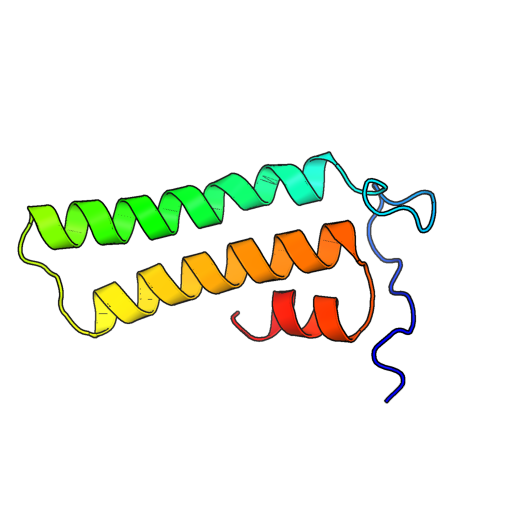O . PHE A 1 79 ? 8.130 -4.705 1.688 1.00 97.94 79 PHE A O 1
ATOM 625 N N . ALA A 1 80 ? 8.283 -3.030 0.195 1.00 98.06 80 ALA A N 1
ATOM 626 C CA . ALA A 1 80 ? 7.090 -2.329 0.667 1.00 98.06 80 ALA A CA 1
ATOM 627 C C . ALA A 1 80 ? 5.804 -3.150 0.453 1.00 98.06 80 ALA A C 1
ATOM 629 O O . ALA A 1 80 ? 4.926 -3.103 1.310 1.00 98.06 80 ALA A O 1
ATOM 630 N N . ASP A 1 81 ? 5.716 -3.904 -0.645 1.00 98.06 81 ASP A N 1
ATOM 631 C CA . ASP A 1 81 ? 4.604 -4.809 -0.963 1.00 98.06 81 ASP A CA 1
ATOM 632 C C . ASP A 1 81 ? 4.585 -6.058 -0.068 1.00 98.06 81 ASP A C 1
ATOM 634 O O . ASP A 1 81 ? 3.572 -6.362 0.559 1.00 98.06 81 ASP A O 1
ATOM 638 N N . THR A 1 82 ? 5.718 -6.753 0.074 1.00 97.44 82 THR A N 1
ATOM 639 C CA . THR A 1 82 ? 5.745 -8.056 0.761 1.00 97.44 82 THR A CA 1
ATOM 640 C C . THR A 1 82 ? 5.994 -7.982 2.264 1.00 97.44 82 THR A C 1
ATOM 642 O O . THR A 1 82 ? 5.645 -8.907 2.984 1.00 97.44 82 THR A O 1
ATOM 645 N N . GLY A 1 83 ? 6.646 -6.929 2.763 1.00 97.62 83 GLY A N 1
ATOM 646 C CA . GLY A 1 83 ? 7.003 -6.804 4.182 1.00 97.62 83 GLY A CA 1
ATOM 647 C C . GLY A 1 83 ? 5.812 -6.772 5.160 1.00 97.62 83 GLY A C 1
ATOM 648 O O . GLY A 1 83 ? 5.948 -7.301 6.263 1.00 97.62 83 GLY A O 1
ATOM 649 N N . PRO A 1 84 ? 4.665 -6.156 4.808 1.00 95.31 84 PRO A N 1
ATOM 650 C CA . PRO A 1 84 ? 3.458 -6.151 5.641 1.00 95.31 84 PRO A CA 1
ATOM 651 C C . PRO A 1 84 ? 2.588 -7.422 5.575 1.00 95.31 84 PRO A C 1
ATOM 653 O O . PRO A 1 84 ? 1.548 -7.447 6.235 1.00 95.31 84 PRO A O 1
ATOM 656 N N . ILE A 1 85 ? 2.950 -8.425 4.766 1.00 92.81 85 ILE A N 1
ATOM 657 C CA . ILE A 1 85 ? 2.201 -9.686 4.587 1.00 92.81 85 ILE A CA 1
ATOM 658 C C . ILE A 1 85 ? 2.720 -10.742 5.565 1.00 92.81 85 ILE A C 1
ATOM 660 O O . ILE A 1 85 ? 1.872 -11.386 6.226 1.00 92.81 85 ILE A O 1
#

Foldseek 3Di:
DPQLAAADDDPQADDQAQCSPVPQLVVLVVLLVQLVVQVVVCVVVVNPDPVSNLVSVLSNQLSVLSNQCSRRRGNNSVCSNPVSD

Sequence (85 aa):
MDWFAPVDIYCERTDPSFWAEPWNAASNAAFILAGLWGLYEAKKRGQMVPVVIALCTLVLCVGIGSFLFHTYANVWSGFADTGPI